Protein AF-A0A0Q9RXP0-F1 (afdb_monomer)

Radius of gyration: 14.9 Å; Cα contacts (8 Å, |Δi|>4): 167; chains: 1; bounding box: 35×30×40 Å

Secondary structure (DSSP, 8-state):
-EEEEE--TTTHHHHHT----GGGGGGS--HHHHHHHHHHHHHTT-EEEEEEEEETTEEEEEEEEEES--SSS--TT-SSSSEEEEEEETT-HHHHHHHHHTT-EEEEEEETTEEEEEEE-

Foldseek 3Di:
DKDWAADDPVCVVVQQPDDDDPVCPVWDDGSVVVVVVCVVLVVVVKDKDKTFIDDVPRGDGIDIDIADDPDPDDPPPHDPQQKDKDWTAPVPVVVVVVCVVVPWDFPPDADPNTTMTIDTD

Nearest PDB structures (foldseek):
  3eo4-assembly2_C  TM=5.957E-01  e=5.974E-03  Methanocaldococcus jannaschii
  4nxy-assembly1_A  TM=6.466E-01  e=5.616E-01  Streptomyces lividans TK24
  4u5y-assembly1_A  TM=5.864E-01  e=1.130E+00  Streptomyces lividans TK24
  3v8h-assembly2_C  TM=6.803E-01  e=2.869E+00  Burkholderia thailandensis E264

Mean predicted aligned error: 3.37 Å

Sequence (121 aa):
MISLKKITLENRRAMFNMEVSEEQRHYVASNLSSVASCYVLLTNGGHPFPFVIYADEQPVGFVMLAYGITGYEEPSIAGRAQYCWIPYKSDNVVAKRLYESFGFRDNGEVFNNESITVLRL

Solvent-accessible surface area (backbone atoms only — not comparable to full-atom values): 7316 Å² total; per-residue (Å²): 99,81,46,78,40,74,75,42,90,86,50,39,65,64,53,46,71,52,74,71,58,80,90,50,45,88,81,52,81,54,47,52,57,55,53,52,47,38,55,55,30,47,77,68,70,14,49,60,49,64,27,37,30,22,54,58,90,45,80,76,49,73,50,72,48,71,48,78,49,87,61,99,71,76,64,90,82,64,73,75,85,52,55,51,73,49,73,39,52,79,85,46,57,66,60,52,54,55,44,42,74,74,62,30,42,72,74,83,49,70,56,98,81,14,38,35,29,36,30,80,105

Structure (mmCIF, N/CA/C/O backbone):
data_AF-A0A0Q9RXP0-F1
#
_entry.id   AF-A0A0Q9RXP0-F1
#
loop_
_atom_site.group_PDB
_atom_site.id
_atom_site.type_symbol
_atom_site.label_atom_id
_atom_site.label_alt_id
_atom_site.label_comp_id
_atom_site.label_asym_id
_atom_site.label_entity_id
_atom_site.label_seq_id
_atom_site.pdbx_PDB_ins_code
_atom_site.Cartn_x
_atom_site.Cartn_y
_atom_site.Cartn_z
_atom_site.occupancy
_atom_site.B_iso_or_equiv
_atom_site.auth_seq_id
_atom_site.auth_comp_id
_atom_site.auth_asym_id
_atom_site.auth_atom_id
_atom_site.pdbx_PDB_model_num
ATOM 1 N N . MET A 1 1 ? -18.630 5.477 7.859 1.00 93.50 1 MET A N 1
ATOM 2 C CA . MET A 1 1 ? -17.913 6.429 6.970 1.00 93.50 1 MET A CA 1
ATOM 3 C C . MET A 1 1 ? -16.444 6.033 6.881 1.00 93.50 1 MET A C 1
ATOM 5 O O . MET A 1 1 ? -15.872 5.707 7.910 1.00 93.50 1 MET A O 1
ATOM 9 N N . ILE A 1 2 ? -15.823 6.049 5.695 1.00 97.44 2 ILE A N 1
ATOM 10 C CA . ILE A 1 2 ? -14.384 5.748 5.559 1.00 97.44 2 ILE A CA 1
ATOM 11 C C . ILE A 1 2 ? -13.550 7.019 5.750 1.00 97.44 2 ILE A C 1
ATOM 13 O O . ILE A 1 2 ? -13.883 8.058 5.183 1.00 97.44 2 ILE A O 1
ATOM 17 N N . SER A 1 3 ? -12.466 6.942 6.527 1.00 97.88 3 SER A N 1
ATOM 18 C CA . SER A 1 3 ? -11.512 8.047 6.696 1.00 97.88 3 SER A CA 1
ATOM 19 C C . SER A 1 3 ? -10.060 7.569 6.759 1.00 97.88 3 SER A C 1
ATOM 21 O O . SER A 1 3 ? -9.781 6.440 7.161 1.00 97.88 3 SER A O 1
ATOM 23 N N . LEU A 1 4 ? -9.133 8.443 6.359 1.00 98.12 4 LEU A N 1
ATOM 24 C CA . LEU A 1 4 ? -7.692 8.227 6.478 1.00 98.12 4 LEU A CA 1
ATOM 25 C C . LEU A 1 4 ? -7.161 9.070 7.637 1.00 98.12 4 LEU A C 1
ATOM 27 O O . LEU A 1 4 ? -7.242 10.299 7.600 1.00 98.12 4 LEU A O 1
ATOM 31 N N . LYS A 1 5 ? -6.618 8.422 8.671 1.00 97.62 5 LYS A N 1
ATOM 32 C CA . LYS A 1 5 ? -6.032 9.103 9.835 1.00 97.62 5 LYS A CA 1
ATOM 33 C C . LYS A 1 5 ? -4.516 8.892 9.846 1.00 97.62 5 LYS A C 1
ATOM 35 O O . LYS A 1 5 ? -4.023 7.813 9.512 1.00 97.62 5 LYS A O 1
ATOM 40 N N . LYS A 1 6 ? -3.763 9.931 10.226 1.00 97.31 6 LYS A N 1
ATOM 41 C CA . LYS A 1 6 ? -2.306 9.828 10.416 1.00 97.31 6 LYS A CA 1
ATOM 42 C C . LYS A 1 6 ? -1.991 8.815 11.517 1.00 97.31 6 LYS A C 1
ATOM 44 O O . LYS A 1 6 ? -2.775 8.640 12.452 1.00 97.31 6 LYS A O 1
ATOM 49 N N . ILE A 1 7 ? -0.823 8.189 11.422 1.00 96.75 7 ILE A N 1
ATOM 50 C CA . ILE A 1 7 ? -0.283 7.389 12.521 1.00 96.75 7 ILE A CA 1
ATOM 51 C C . ILE A 1 7 ? 0.207 8.349 13.611 1.00 96.75 7 ILE A C 1
ATOM 53 O O . ILE A 1 7 ? 0.954 9.286 13.334 1.00 96.75 7 ILE A O 1
ATOM 57 N N . THR A 1 8 ? -0.225 8.123 14.844 1.00 96.75 8 THR A N 1
ATOM 58 C CA . THR A 1 8 ? 0.101 8.923 16.027 1.00 96.75 8 THR A CA 1
ATOM 59 C C . THR A 1 8 ? 0.614 8.024 17.152 1.00 96.75 8 THR A C 1
ATOM 61 O O . THR A 1 8 ? 0.587 6.794 17.052 1.00 96.75 8 THR A O 1
ATOM 64 N N . LEU A 1 9 ? 1.088 8.616 18.252 1.00 96.62 9 LEU A N 1
ATOM 65 C CA . LEU A 1 9 ? 1.532 7.841 19.414 1.00 96.62 9 LEU A CA 1
ATOM 66 C C . LEU A 1 9 ? 0.394 7.013 20.028 1.00 96.62 9 LEU A C 1
ATOM 68 O O . LEU A 1 9 ? 0.649 5.928 20.552 1.00 96.62 9 LEU A O 1
ATOM 72 N N . GLU A 1 10 ? -0.838 7.502 19.912 1.00 97.12 10 GLU A N 1
ATOM 73 C CA . GLU A 1 10 ? -2.053 6.893 20.446 1.00 97.12 10 GLU A CA 1
ATOM 74 C C . GLU A 1 10 ? -2.493 5.681 19.615 1.00 97.12 10 GLU A C 1
ATOM 76 O O . GLU A 1 10 ? -2.842 4.647 20.182 1.00 97.12 10 GLU A O 1
ATOM 81 N N . ASN A 1 11 ? -2.446 5.768 18.277 1.00 96.12 11 ASN A N 1
ATOM 82 C CA . ASN A 1 11 ? -2.957 4.702 17.404 1.00 96.12 11 ASN A CA 1
ATOM 83 C C . ASN A 1 11 ? -1.882 3.739 16.860 1.00 96.12 11 ASN A C 1
ATOM 85 O O . ASN A 1 11 ? -2.237 2.680 16.336 1.00 96.12 11 ASN A O 1
ATOM 89 N N . ARG A 1 12 ? -0.579 4.032 17.023 1.00 95.19 12 ARG A N 1
ATOM 90 C CA . ARG A 1 12 ? 0.507 3.222 16.429 1.00 95.19 12 ARG A CA 1
ATOM 91 C C . ARG A 1 12 ? 0.463 1.743 16.804 1.00 95.19 12 ARG A C 1
ATOM 93 O O . ARG A 1 12 ? 0.763 0.900 15.974 1.00 95.19 12 ARG A O 1
ATOM 100 N N . ARG A 1 13 ? 0.090 1.407 18.046 1.00 94.38 13 ARG A N 1
ATOM 101 C CA . ARG A 1 13 ? 0.050 0.006 18.504 1.00 94.38 13 ARG A CA 1
ATOM 102 C C . ARG A 1 13 ? -1.048 -0.778 17.794 1.00 94.38 13 ARG A C 1
ATOM 104 O O . ARG A 1 13 ? -0.796 -1.888 17.344 1.00 94.38 13 ARG A O 1
ATOM 111 N N . ALA A 1 14 ? -2.236 -0.185 17.668 1.00 92.94 14 ALA A N 1
ATOM 112 C CA . ALA A 1 14 ? -3.337 -0.788 16.925 1.00 92.94 14 ALA A CA 1
ATOM 113 C C . ALA A 1 14 ? -2.973 -0.948 15.444 1.00 92.94 14 ALA A C 1
ATOM 115 O O . ALA A 1 14 ? -3.241 -1.990 14.862 1.00 92.94 14 ALA A O 1
ATOM 116 N N . MET A 1 15 ? -2.298 0.048 14.860 1.00 94.75 15 MET A N 1
ATOM 117 C CA . MET A 1 15 ? -1.807 -0.021 13.485 1.00 94.75 15 MET A CA 1
ATOM 118 C C . MET A 1 15 ? -0.786 -1.158 13.290 1.00 94.75 15 MET A C 1
ATOM 120 O O . MET A 1 15 ? -0.947 -1.960 12.373 1.00 94.75 15 MET A O 1
ATOM 124 N N . PHE A 1 16 ? 0.226 -1.275 14.158 1.00 94.88 16 PHE A N 1
ATOM 125 C CA . PHE A 1 16 ? 1.285 -2.287 14.015 1.00 94.88 16 PHE A CA 1
ATOM 126 C C . PHE A 1 16 ? 0.796 -3.722 14.209 1.00 94.88 16 PHE A C 1
ATOM 128 O O . PHE A 1 16 ? 1.347 -4.622 13.585 1.00 94.88 16 PHE A O 1
ATOM 135 N N . ASN A 1 17 ? -0.221 -3.924 15.048 1.00 94.44 17 ASN A N 1
ATOM 136 C CA . ASN A 1 17 ? -0.769 -5.248 15.353 1.00 94.44 17 ASN A CA 1
ATOM 137 C C . ASN A 1 17 ? -1.916 -5.660 14.420 1.00 94.44 17 ASN A C 1
ATOM 139 O O . ASN A 1 17 ? -2.469 -6.745 14.575 1.00 94.44 17 ASN A O 1
ATOM 143 N N . MET A 1 18 ? -2.333 -4.783 13.507 1.00 95.38 18 MET A N 1
ATOM 144 C CA . MET A 1 18 ? -3.372 -5.109 12.542 1.00 95.38 18 MET A CA 1
ATOM 145 C C . MET A 1 18 ? -2.792 -6.009 11.456 1.00 95.38 18 MET A C 1
ATOM 147 O O . MET A 1 18 ? -1.798 -5.661 10.818 1.00 95.38 18 MET A O 1
ATOM 151 N N . GLU A 1 19 ? -3.446 -7.140 11.233 1.00 95.31 19 GLU A N 1
ATOM 152 C CA . GLU A 1 19 ? -3.040 -8.137 10.253 1.00 95.31 19 GLU A CA 1
ATOM 153 C C . GLU A 1 19 ? -4.200 -8.470 9.319 1.00 95.31 19 GLU A C 1
ATOM 155 O O . GLU A 1 19 ? -5.376 -8.377 9.680 1.00 95.31 19 GLU A O 1
ATOM 160 N N . VAL A 1 20 ? -3.849 -8.868 8.101 1.00 94.56 20 VAL A N 1
ATOM 161 C CA . VAL A 1 20 ? -4.785 -9.502 7.174 1.00 94.56 20 VAL A CA 1
ATOM 162 C C . VAL A 1 20 ? -5.059 -10.946 7.602 1.00 94.56 20 VAL A C 1
ATOM 164 O O . VAL A 1 20 ? -4.379 -11.500 8.469 1.00 94.56 20 VAL A O 1
ATOM 167 N N . SER A 1 21 ? -6.047 -11.579 6.971 1.00 95.31 21 SER A N 1
ATOM 168 C CA . SER A 1 21 ? -6.290 -13.013 7.158 1.00 95.31 21 SER A CA 1
ATOM 169 C C . SER A 1 21 ? -5.056 -13.852 6.801 1.00 95.31 21 SER A C 1
ATOM 171 O O . SER A 1 21 ? -4.216 -13.436 6.001 1.00 95.31 21 SER A O 1
ATOM 173 N N . GLU A 1 22 ? -4.957 -15.056 7.368 1.00 96.25 22 GLU A N 1
ATOM 174 C CA . GLU A 1 22 ? -3.831 -15.970 7.140 1.00 96.25 22 GLU A CA 1
ATOM 175 C C . GLU A 1 22 ? -3.546 -16.229 5.657 1.00 96.25 22 GLU A C 1
ATOM 177 O O . GLU A 1 22 ? -2.394 -16.150 5.234 1.00 96.25 22 GLU A O 1
ATOM 182 N N . GLU A 1 23 ? -4.598 -16.437 4.869 1.00 95.62 23 GLU A N 1
ATOM 183 C CA . GLU A 1 23 ? -4.523 -16.669 3.423 1.00 95.62 23 GLU A CA 1
ATOM 184 C C . GLU A 1 23 ? -3.939 -15.470 2.661 1.00 95.62 23 GLU A C 1
ATOM 186 O O . GLU A 1 23 ? -3.294 -15.629 1.631 1.00 95.62 23 GLU A O 1
ATOM 191 N N . GLN A 1 24 ? -4.130 -14.251 3.168 1.00 94.44 24 GLN A N 1
ATOM 192 C CA . GLN A 1 24 ? -3.661 -13.029 2.517 1.00 94.44 24 GLN A CA 1
ATOM 193 C C . GLN A 1 24 ? -2.243 -12.634 2.937 1.00 94.44 24 GLN A C 1
ATOM 195 O O . GLN A 1 24 ? -1.617 -11.832 2.243 1.00 94.44 24 GLN A O 1
ATOM 200 N N . ARG A 1 25 ? -1.706 -13.190 4.034 1.00 94.75 25 ARG A N 1
ATOM 201 C CA . ARG A 1 25 ? -0.419 -12.760 4.614 1.00 94.75 25 ARG A CA 1
ATOM 202 C C . ARG A 1 25 ? 0.752 -12.831 3.637 1.00 94.75 25 ARG A C 1
ATOM 204 O O . ARG A 1 25 ? 1.631 -11.986 3.705 1.00 94.75 25 ARG A O 1
ATOM 211 N N . HIS A 1 26 ? 0.767 -13.781 2.703 1.00 94.62 26 HIS A N 1
ATOM 212 C CA . HIS A 1 26 ? 1.853 -13.887 1.720 1.00 94.62 26 HIS A CA 1
ATOM 213 C C . HIS A 1 26 ? 1.848 -12.794 0.636 1.00 94.62 26 HIS A C 1
ATOM 215 O O . HIS A 1 26 ? 2.827 -12.665 -0.097 1.00 94.62 26 HIS A O 1
ATOM 221 N N . TYR A 1 27 ? 0.767 -12.011 0.519 1.00 95.00 27 TYR A N 1
ATOM 222 C CA . TYR A 1 27 ? 0.649 -10.951 -0.486 1.00 95.00 27 TYR A CA 1
ATOM 223 C C . TYR A 1 27 ? 1.160 -9.600 0.003 1.00 95.00 27 TYR A C 1
ATOM 225 O O . TYR A 1 27 ? 1.311 -8.687 -0.802 1.00 95.00 27 TYR A O 1
ATOM 233 N N . VAL A 1 28 ? 1.381 -9.442 1.309 1.00 93.38 28 VAL A N 1
ATOM 234 C CA . VAL A 1 28 ? 1.685 -8.146 1.914 1.00 93.38 28 VAL A CA 1
ATOM 235 C C . VAL A 1 28 ? 2.780 -8.272 2.964 1.00 93.38 28 VAL A C 1
ATOM 237 O O . VAL A 1 28 ? 2.881 -9.268 3.675 1.00 93.38 28 VAL A O 1
ATOM 240 N N . ALA A 1 29 ? 3.596 -7.230 3.093 1.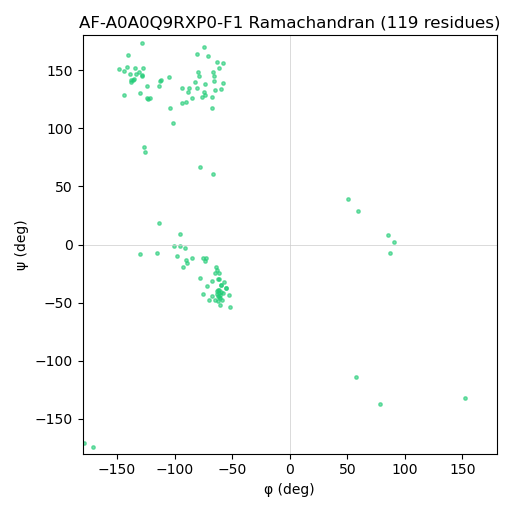00 93.44 29 ALA A N 1
ATOM 241 C CA . ALA A 1 29 ? 4.485 -7.085 4.239 1.00 93.44 29 ALA A CA 1
ATOM 242 C C . ALA A 1 29 ? 3.683 -6.749 5.510 1.00 93.44 29 ALA A C 1
ATOM 244 O O . ALA A 1 29 ? 2.548 -6.276 5.441 1.00 93.44 29 ALA A O 1
ATOM 245 N N . SER A 1 30 ? 4.290 -6.942 6.684 1.00 95.31 30 SER A N 1
ATOM 246 C CA . SER A 1 30 ? 3.680 -6.491 7.936 1.00 95.31 30 SER A CA 1
ATOM 247 C C . SER A 1 30 ? 3.608 -4.963 8.003 1.00 95.31 30 SER A C 1
ATOM 249 O O . SER A 1 30 ? 4.512 -4.260 7.541 1.00 95.31 30 SER A O 1
ATOM 251 N N . ASN A 1 31 ? 2.579 -4.444 8.675 1.00 95.38 31 ASN A N 1
ATOM 252 C CA . ASN A 1 31 ? 2.408 -3.008 8.898 1.00 95.38 31 ASN A CA 1
ATOM 253 C C . ASN A 1 31 ? 3.632 -2.363 9.571 1.00 95.38 31 ASN A C 1
ATOM 255 O O . ASN A 1 31 ? 4.029 -1.253 9.215 1.00 95.38 31 ASN A O 1
ATOM 259 N N . LEU A 1 32 ? 4.269 -3.073 10.511 1.00 94.44 32 LEU A N 1
ATOM 260 C CA . LEU A 1 32 ? 5.513 -2.629 11.142 1.00 94.44 32 LEU A CA 1
ATOM 261 C C . LEU A 1 32 ? 6.644 -2.457 10.115 1.00 94.44 32 LEU A C 1
ATOM 263 O O . LEU A 1 32 ? 7.322 -1.430 10.128 1.00 94.44 32 LEU A O 1
ATOM 267 N N . SER A 1 33 ? 6.823 -3.427 9.210 1.00 94.62 33 SER A N 1
ATOM 268 C CA . SER A 1 33 ? 7.816 -3.340 8.134 1.00 94.62 33 SER A CA 1
ATOM 269 C C . SER A 1 33 ? 7.516 -2.171 7.198 1.00 94.62 33 SER A C 1
ATOM 271 O O . SER A 1 33 ? 8.421 -1.409 6.873 1.00 94.62 33 SER A O 1
ATOM 273 N N . SER A 1 34 ? 6.255 -1.978 6.801 1.00 94.69 34 SER A N 1
ATOM 274 C CA . SER A 1 34 ? 5.861 -0.876 5.914 1.00 94.69 34 SER A CA 1
ATOM 275 C C . SER A 1 34 ? 6.132 0.499 6.535 1.00 94.69 34 SER A C 1
ATOM 277 O O . SER A 1 34 ? 6.614 1.406 5.856 1.00 94.69 34 SER A O 1
ATOM 279 N N . VAL A 1 35 ? 5.887 0.662 7.839 1.00 94.81 35 VAL A N 1
ATOM 280 C CA . VAL A 1 35 ? 6.193 1.915 8.549 1.00 94.81 35 VAL A CA 1
ATOM 281 C C . VAL A 1 35 ? 7.699 2.114 8.734 1.00 94.81 35 VAL A C 1
ATOM 283 O O . VAL A 1 35 ? 8.177 3.240 8.602 1.00 94.81 35 VAL A O 1
ATOM 286 N N . ALA A 1 36 ? 8.473 1.051 8.967 1.00 94.88 36 ALA A N 1
ATOM 287 C CA . ALA A 1 36 ? 9.933 1.141 8.970 1.00 94.88 36 ALA A CA 1
ATOM 288 C C . ALA A 1 36 ? 10.477 1.587 7.598 1.00 94.88 36 ALA A C 1
ATOM 290 O O . ALA A 1 36 ? 11.327 2.477 7.537 1.00 94.88 36 ALA A O 1
ATOM 291 N N . SER A 1 37 ? 9.927 1.062 6.496 1.00 93.19 37 SER A N 1
ATOM 292 C CA . SER A 1 37 ? 10.271 1.508 5.140 1.00 93.19 37 SER A CA 1
ATOM 293 C C . SER A 1 37 ? 9.971 2.992 4.923 1.00 93.19 37 SER A C 1
ATOM 295 O O . SER A 1 37 ? 10.758 3.672 4.272 1.00 93.19 37 SER A O 1
ATOM 297 N N . CYS A 1 38 ? 8.904 3.540 5.520 1.00 94.69 38 CYS A N 1
ATOM 298 C CA . CYS A 1 38 ? 8.629 4.980 5.450 1.00 94.69 38 CYS A CA 1
ATOM 299 C C . CYS A 1 38 ? 9.791 5.815 6.014 1.00 94.69 38 CYS A C 1
ATOM 301 O O . CYS A 1 38 ? 10.165 6.828 5.429 1.00 94.69 38 CYS A O 1
ATOM 303 N N . TYR A 1 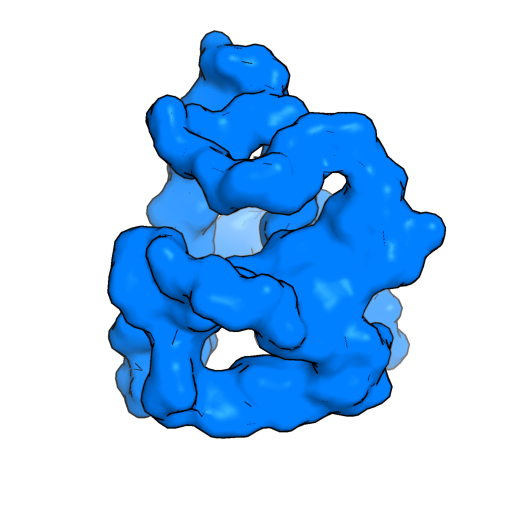39 ? 10.396 5.397 7.130 1.00 94.69 39 TYR A N 1
ATOM 304 C CA . TYR A 1 39 ? 11.557 6.100 7.687 1.00 94.69 39 TYR A CA 1
ATOM 305 C C . TYR A 1 39 ? 12.762 6.064 6.732 1.00 94.69 39 TYR A C 1
ATOM 307 O O . TYR A 1 39 ? 13.426 7.080 6.521 1.00 94.69 39 TYR A O 1
ATOM 315 N N . VAL A 1 40 ? 13.022 4.912 6.109 1.00 93.94 40 VAL A N 1
ATOM 316 C CA . VAL A 1 40 ? 14.123 4.765 5.145 1.00 93.94 40 VAL A CA 1
ATOM 317 C C . VAL A 1 40 ? 13.881 5.624 3.904 1.00 93.94 40 VAL A C 1
ATOM 319 O O . VAL A 1 40 ? 14.764 6.384 3.519 1.00 93.94 40 VAL A O 1
ATOM 322 N N . LEU A 1 41 ? 12.680 5.579 3.318 1.00 93.31 41 LEU A N 1
ATOM 323 C CA . LEU A 1 41 ? 12.333 6.405 2.157 1.00 93.31 41 LEU A CA 1
ATOM 324 C C . LEU A 1 41 ? 12.492 7.895 2.474 1.00 93.31 41 LEU A C 1
ATOM 326 O O . LEU A 1 41 ? 13.159 8.611 1.732 1.00 93.31 41 LEU A O 1
ATOM 330 N N . LEU A 1 42 ? 11.962 8.347 3.615 1.00 93.38 42 LEU A N 1
ATOM 331 C CA . LEU A 1 42 ? 12.045 9.746 4.034 1.00 93.38 42 LEU A CA 1
ATOM 332 C C . LEU A 1 42 ? 13.496 10.230 4.187 1.00 93.38 42 LEU A C 1
ATOM 334 O O . LEU A 1 42 ? 13.823 11.343 3.782 1.00 93.38 42 LEU A O 1
ATOM 338 N N . THR A 1 43 ? 14.378 9.401 4.750 1.00 93.88 43 THR A N 1
ATOM 339 C CA . THR A 1 43 ? 15.796 9.757 4.952 1.00 93.88 43 THR A CA 1
ATOM 340 C C . THR A 1 43 ? 16.628 9.709 3.668 1.00 93.88 43 THR A C 1
ATOM 342 O O . THR A 1 43 ? 17.737 10.235 3.650 1.00 93.88 43 THR A O 1
ATOM 345 N N . ASN A 1 44 ? 16.086 9.141 2.588 1.00 91.62 44 ASN A N 1
ATOM 346 C CA . ASN A 1 44 ? 16.749 9.011 1.291 1.00 91.62 44 ASN A CA 1
ATOM 347 C C . ASN A 1 44 ? 16.079 9.851 0.188 1.00 91.62 44 ASN A C 1
ATOM 349 O O . ASN A 1 44 ? 16.316 9.609 -0.988 1.00 91.62 44 ASN A O 1
ATOM 353 N N . GLY A 1 45 ? 15.261 10.850 0.545 1.00 89.00 45 GLY A N 1
ATOM 354 C CA . GLY A 1 45 ? 14.651 11.783 -0.415 1.00 89.00 45 GLY A CA 1
ATOM 355 C C . GLY A 1 45 ? 13.344 11.302 -1.056 1.00 89.00 45 GLY A C 1
ATOM 356 O O . GLY A 1 45 ? 12.840 11.952 -1.969 1.00 89.00 45 GLY A O 1
ATOM 357 N N . GLY A 1 46 ? 12.781 10.188 -0.586 1.00 90.81 46 GLY A N 1
ATOM 358 C CA . GLY A 1 46 ? 11.419 9.766 -0.900 1.00 90.81 46 GLY A CA 1
ATOM 359 C C . GLY A 1 46 ? 10.375 10.496 -0.049 1.00 90.81 46 GLY A C 1
ATOM 360 O O . GLY A 1 46 ? 10.677 11.080 0.994 1.00 90.81 46 GLY A O 1
ATOM 361 N N . HIS A 1 47 ? 9.114 10.431 -0.476 1.00 92.88 47 HIS A N 1
ATOM 362 C CA . HIS A 1 47 ? 8.001 11.099 0.203 1.00 92.88 47 HIS A CA 1
ATOM 363 C C . HIS A 1 47 ? 6.875 10.111 0.542 1.00 92.88 47 HIS A C 1
ATOM 365 O O . HIS A 1 47 ? 5.892 10.036 -0.194 1.00 92.88 47 HIS A O 1
ATOM 371 N N . PRO A 1 48 ? 6.999 9.323 1.625 1.00 95.44 48 PRO A N 1
ATOM 372 C CA . PRO A 1 48 ? 5.960 8.389 2.045 1.00 95.44 48 PRO A CA 1
ATOM 373 C C . PRO A 1 48 ? 4.852 9.075 2.860 1.00 95.44 48 PRO A C 1
ATOM 375 O O . PRO A 1 48 ? 5.112 9.882 3.752 1.00 95.44 48 PRO A O 1
ATOM 378 N N . PHE A 1 49 ? 3.607 8.678 2.608 1.00 95.81 49 PHE A N 1
ATOM 379 C CA . PHE A 1 49 ? 2.395 9.137 3.286 1.00 95.81 49 PHE A CA 1
ATOM 380 C C . PHE A 1 49 ? 1.605 7.927 3.806 1.00 95.81 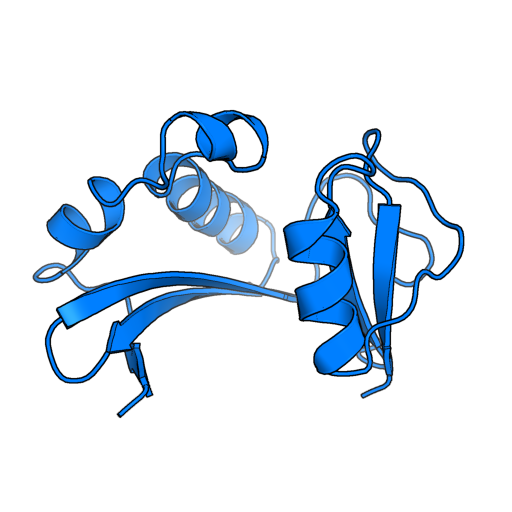49 PHE A C 1
ATOM 382 O O . PHE A 1 49 ? 0.705 7.432 3.120 1.00 95.81 49 PHE A O 1
ATOM 389 N N . PRO A 1 50 ? 1.956 7.409 4.997 1.00 96.75 50 PRO A N 1
ATOM 390 C CA . PRO A 1 50 ? 1.233 6.314 5.626 1.00 96.75 50 PRO A CA 1
ATOM 391 C C . PRO A 1 50 ? -0.036 6.806 6.334 1.00 96.75 50 PRO A C 1
ATOM 393 O O . PRO A 1 50 ? -0.007 7.764 7.113 1.00 96.75 50 PRO A O 1
ATOM 396 N N . PHE A 1 51 ? -1.140 6.090 6.133 1.00 97.75 51 PHE A N 1
ATOM 397 C CA . PHE A 1 51 ? -2.413 6.328 6.803 1.00 97.75 51 PHE A CA 1
ATOM 398 C C . PHE A 1 51 ? -3.021 5.030 7.317 1.00 97.75 51 PHE A C 1
ATOM 400 O O . PHE A 1 51 ? -2.925 3.975 6.690 1.00 97.75 51 PHE A O 1
ATOM 407 N N . VAL A 1 52 ? -3.718 5.136 8.441 1.00 97.94 52 VAL A N 1
ATOM 408 C CA . VAL A 1 52 ? -4.628 4.096 8.913 1.00 97.94 52 VAL A CA 1
ATOM 409 C C . VAL A 1 52 ? -5.997 4.359 8.295 1.00 97.94 52 VAL A C 1
ATOM 411 O O . VAL A 1 52 ? -6.499 5.487 8.343 1.00 97.94 52 VAL A O 1
ATOM 414 N N . ILE A 1 53 ? -6.597 3.322 7.723 1.00 97.75 53 ILE A N 1
ATOM 415 C CA . ILE A 1 53 ? -7.958 3.349 7.193 1.00 97.75 53 ILE A CA 1
ATOM 416 C C . ILE A 1 53 ? -8.908 3.056 8.348 1.00 97.75 53 ILE A C 1
ATOM 418 O O . ILE A 1 53 ? -8.767 2.043 9.034 1.00 97.75 53 ILE A O 1
ATOM 422 N N . TYR A 1 54 ? -9.881 3.935 8.547 1.00 97.81 54 TYR A N 1
ATOM 423 C CA . TYR A 1 54 ? -10.927 3.788 9.548 1.00 97.81 54 TYR A CA 1
ATOM 424 C C . TYR A 1 54 ? -12.286 3.596 8.881 1.00 97.81 54 TYR A C 1
ATOM 426 O O . TYR A 1 54 ? -12.622 4.333 7.954 1.00 97.81 54 TYR A O 1
ATOM 434 N N . ALA A 1 55 ? -13.069 2.649 9.394 1.00 97.94 55 ALA A N 1
ATOM 435 C CA . ALA A 1 55 ? -14.508 2.578 9.190 1.00 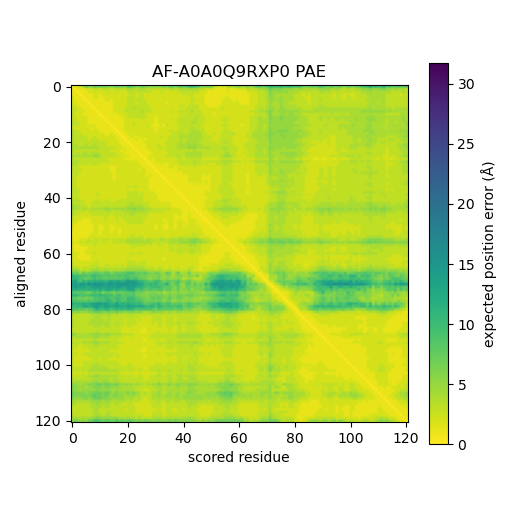97.94 55 ALA A CA 1
ATOM 436 C C . ALA A 1 55 ? -15.176 3.123 10.455 1.00 97.94 55 ALA A C 1
ATOM 438 O O . ALA A 1 55 ? -15.163 2.483 11.506 1.00 97.94 55 ALA A O 1
ATOM 439 N N . ASP A 1 56 ? -15.688 4.347 10.354 1.00 96.31 56 ASP A N 1
ATOM 440 C CA . ASP A 1 56 ? -16.127 5.153 11.491 1.00 96.31 56 ASP A CA 1
ATOM 441 C C . ASP A 1 56 ? -14.969 5.348 12.484 1.00 96.31 56 ASP A C 1
ATOM 443 O O . ASP A 1 56 ? -13.958 5.959 12.129 1.00 96.31 56 ASP A O 1
ATOM 447 N N . GLU A 1 57 ? -15.067 4.803 13.695 1.00 94.19 57 GLU A N 1
ATOM 448 C CA . GLU A 1 57 ? -13.999 4.879 14.703 1.00 94.19 57 GLU A CA 1
ATOM 449 C C . GLU A 1 57 ? -13.154 3.603 14.802 1.00 94.19 57 GLU A C 1
ATOM 451 O O . GLU A 1 57 ? -12.166 3.569 15.537 1.00 94.19 57 GLU A O 1
ATOM 456 N N . GLN A 1 58 ? -13.475 2.573 14.015 1.00 95.19 58 GLN A N 1
ATOM 457 C CA . GLN A 1 58 ? -12.727 1.324 14.009 1.00 95.19 58 GLN A CA 1
ATOM 458 C C . GLN A 1 58 ? -11.587 1.380 12.979 1.00 95.19 58 GLN A C 1
ATOM 460 O O . GLN A 1 58 ? -11.857 1.573 11.791 1.00 95.19 58 GLN A O 1
ATOM 465 N N . PRO A 1 59 ? -10.316 1.178 13.376 1.00 96.19 59 PRO A N 1
ATOM 466 C CA . PRO A 1 59 ? -9.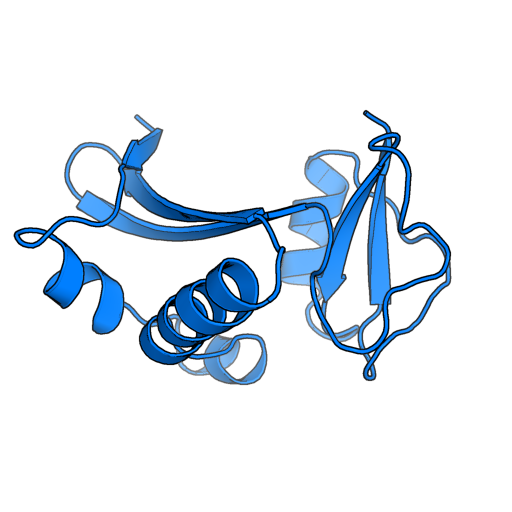239 0.966 12.417 1.00 96.19 59 PRO A CA 1
ATOM 467 C C . PRO A 1 59 ? -9.443 -0.379 11.702 1.00 96.19 59 PRO A C 1
ATOM 469 O O . PRO A 1 59 ? -9.624 -1.410 12.353 1.00 96.19 59 PRO A O 1
ATOM 472 N N . VAL A 1 60 ? -9.432 -0.355 10.368 1.00 96.12 60 VAL A N 1
ATOM 473 C CA . VAL A 1 60 ? -9.739 -1.507 9.497 1.00 96.12 60 VAL A CA 1
ATOM 474 C C . VAL A 1 60 ? -8.695 -1.760 8.410 1.00 96.12 60 VAL A C 1
ATOM 476 O O . VAL A 1 60 ? -8.777 -2.766 7.713 1.00 96.12 60 VAL A O 1
ATOM 479 N N . GLY A 1 61 ? -7.725 -0.864 8.228 1.00 95.44 61 GLY A N 1
ATOM 480 C CA . GLY A 1 61 ? -6.678 -1.084 7.239 1.00 95.44 61 GLY A CA 1
ATOM 481 C C . GLY A 1 61 ? -5.533 -0.088 7.308 1.00 95.44 61 GLY A C 1
ATOM 482 O O . GLY A 1 61 ? -5.467 0.780 8.181 1.00 95.44 61 GLY A O 1
ATOM 483 N N . PHE A 1 62 ? -4.645 -0.210 6.332 1.00 96.06 62 PHE A N 1
ATOM 484 C CA . PHE A 1 62 ? -3.475 0.631 6.137 1.00 96.06 62 PHE A CA 1
ATOM 485 C C . PHE A 1 62 ? -3.331 0.952 4.649 1.00 96.06 62 PHE A C 1
ATOM 487 O O . PHE A 1 62 ? -3.582 0.101 3.799 1.00 96.06 62 PHE A O 1
ATOM 494 N N . VAL A 1 63 ? -2.923 2.179 4.337 1.00 96.00 63 VAL A N 1
ATOM 495 C CA . VAL A 1 63 ? -2.522 2.579 2.988 1.00 96.00 63 VAL A CA 1
ATOM 496 C C . VAL A 1 63 ? -1.277 3.445 3.075 1.00 96.00 63 VAL A C 1
ATOM 498 O O . VAL A 1 63 ? -1.155 4.298 3.954 1.00 96.00 63 VAL A O 1
ATOM 501 N N . MET A 1 64 ? -0.354 3.231 2.146 1.00 94.94 64 MET A N 1
ATOM 502 C CA . MET A 1 64 ? 0.825 4.062 1.969 1.00 94.94 64 MET A CA 1
ATOM 503 C C . MET A 1 64 ? 0.835 4.578 0.540 1.00 94.94 64 MET A C 1
ATOM 505 O O . MET A 1 64 ? 0.780 3.796 -0.403 1.00 94.94 64 MET A O 1
ATOM 509 N N . LEU A 1 65 ? 0.919 5.894 0.396 1.00 93.06 65 LEU A N 1
ATOM 510 C CA . LEU A 1 65 ? 1.211 6.540 -0.878 1.00 93.06 65 LEU A CA 1
ATOM 511 C C . LEU A 1 65 ? 2.656 7.017 -0.841 1.00 93.06 65 LEU A C 1
ATOM 513 O O . LEU A 1 65 ? 3.129 7.447 0.209 1.00 93.06 65 LEU A O 1
ATOM 517 N N . ALA A 1 66 ? 3.357 6.959 -1.963 1.00 91.50 66 ALA A N 1
ATOM 518 C CA . ALA A 1 66 ? 4.695 7.516 -2.069 1.00 91.50 66 ALA A CA 1
ATOM 519 C C . ALA A 1 66 ? 4.915 8.113 -3.460 1.00 91.50 66 ALA A C 1
ATOM 521 O O . ALA A 1 66 ? 4.328 7.655 -4.438 1.00 91.50 66 ALA A O 1
ATOM 522 N N . TYR A 1 67 ? 5.751 9.145 -3.533 1.00 88.12 67 TYR A N 1
ATOM 523 C CA . TYR A 1 67 ? 6.272 9.685 -4.786 1.00 88.12 67 TYR A CA 1
ATOM 524 C C . TYR A 1 67 ? 7.746 10.067 -4.618 1.00 88.12 67 TYR A C 1
ATOM 526 O O . TYR A 1 67 ? 8.238 10.220 -3.495 1.00 88.12 67 TYR A O 1
ATOM 534 N N . GLY A 1 68 ? 8.443 10.242 -5.742 1.00 83.56 68 GLY A N 1
ATOM 535 C CA . GLY A 1 68 ? 9.899 10.365 -5.752 1.00 83.56 68 GLY A CA 1
ATOM 536 C C . GLY A 1 68 ? 10.530 8.987 -5.609 1.00 83.56 68 GLY A C 1
ATOM 537 O O . GLY A 1 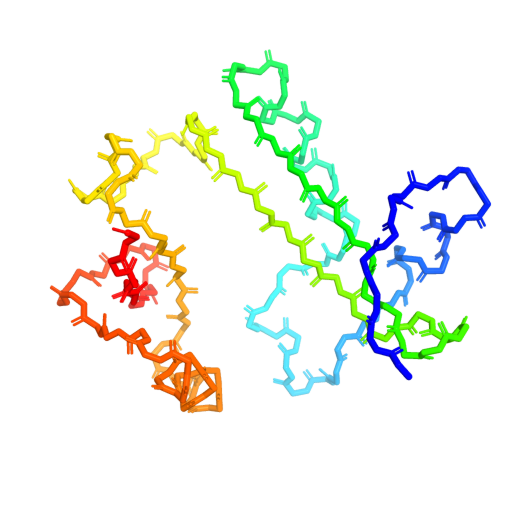68 ? 10.038 8.047 -6.215 1.00 83.56 68 GLY A O 1
ATOM 538 N N . ILE A 1 69 ? 11.573 8.872 -4.789 1.00 82.00 69 ILE A N 1
ATOM 539 C CA . ILE A 1 69 ? 12.263 7.600 -4.558 1.00 82.00 69 ILE A CA 1
ATOM 540 C C . ILE A 1 69 ? 11.330 6.641 -3.815 1.00 82.00 69 ILE A C 1
ATOM 542 O O . ILE A 1 69 ? 10.924 6.911 -2.681 1.00 82.00 69 ILE A O 1
ATOM 546 N N . THR A 1 70 ? 11.008 5.520 -4.458 1.00 80.75 70 THR A N 1
ATOM 547 C CA . THR A 1 70 ? 10.175 4.437 -3.906 1.00 80.75 70 THR A CA 1
ATOM 548 C C . THR A 1 70 ? 10.931 3.112 -3.735 1.00 80.75 70 THR A C 1
ATOM 550 O O . THR A 1 70 ? 10.424 2.195 -3.089 1.00 80.75 70 THR A O 1
ATOM 553 N N . GLY A 1 71 ? 12.172 3.036 -4.225 1.00 77.94 71 GLY A N 1
ATOM 554 C CA . GLY A 1 71 ? 13.072 1.886 -4.126 1.00 77.94 71 GLY A CA 1
ATOM 555 C C . GLY A 1 71 ? 14.433 2.164 -4.779 1.00 77.94 71 GLY A C 1
ATOM 556 O O . GLY A 1 71 ? 14.725 3.301 -5.143 1.00 77.94 71 GLY A O 1
ATOM 557 N N . TYR A 1 72 ? 15.272 1.129 -4.920 1.00 65.94 72 TYR A N 1
ATOM 558 C CA . TYR A 1 72 ? 16.519 1.210 -5.706 1.00 65.94 72 TYR A CA 1
ATOM 559 C C . TYR A 1 72 ? 16.263 1.131 -7.216 1.00 65.94 72 TYR A C 1
ATOM 561 O O . TYR A 1 72 ? 17.022 1.689 -8.003 1.00 65.94 72 TYR A O 1
ATOM 569 N N . GLU A 1 73 ? 15.190 0.440 -7.596 1.00 77.25 73 GLU A N 1
ATOM 570 C CA . GLU A 1 73 ? 14.717 0.278 -8.965 1.00 77.25 73 GLU A CA 1
ATOM 571 C C . GLU A 1 73 ? 13.235 0.650 -9.010 1.00 77.25 73 GLU A C 1
ATOM 573 O O . GLU A 1 73 ? 12.496 0.393 -8.055 1.00 77.25 73 GLU A O 1
ATOM 578 N N . GLU A 1 74 ? 12.811 1.257 -10.114 1.00 79.88 74 GLU A N 1
ATOM 579 C CA . GLU A 1 74 ? 11.437 1.704 -10.328 1.00 79.88 74 GLU A CA 1
ATOM 580 C C . GLU A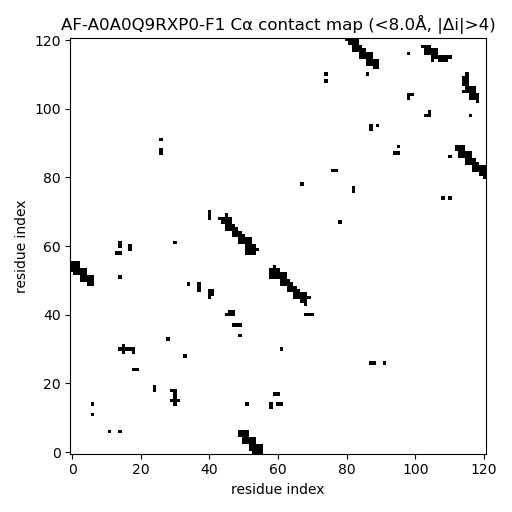 1 74 ? 10.951 1.224 -11.704 1.00 79.88 74 GLU A C 1
ATOM 582 O O . GLU A 1 74 ? 11.765 1.097 -12.626 1.00 79.88 74 GLU A O 1
ATOM 587 N N . PRO A 1 75 ? 9.644 0.939 -11.871 1.00 78.94 75 PRO A N 1
ATOM 588 C CA . PRO A 1 75 ? 9.099 0.570 -13.173 1.00 78.94 75 PRO A CA 1
ATOM 589 C C . PRO A 1 75 ? 9.250 1.726 -14.169 1.00 78.94 75 PRO A C 1
ATOM 591 O O . PRO A 1 75 ? 9.329 2.891 -13.778 1.00 78.94 75 PRO A O 1
ATOM 594 N N . SER A 1 76 ? 9.242 1.434 -15.471 1.00 82.06 76 SER A N 1
ATOM 595 C CA . SER A 1 76 ? 9.554 2.436 -16.506 1.00 82.06 76 SER A CA 1
ATOM 596 C C . SER A 1 76 ? 8.550 3.597 -16.584 1.00 82.06 76 SER A C 1
ATOM 598 O O . SER A 1 76 ? 8.867 4.668 -17.100 1.00 82.06 76 SER A O 1
ATOM 600 N N . ILE A 1 77 ? 7.350 3.404 -16.033 1.00 80.88 77 ILE A N 1
ATOM 601 C CA . ILE A 1 77 ? 6.317 4.434 -15.856 1.00 80.88 77 ILE A CA 1
ATOM 602 C C . ILE A 1 77 ? 6.608 5.444 -14.737 1.00 80.88 77 ILE A C 1
ATOM 604 O O . ILE A 1 77 ? 5.911 6.459 -14.649 1.00 80.88 77 ILE A O 1
ATOM 608 N N . ALA A 1 78 ? 7.567 5.166 -13.851 1.00 82.75 78 ALA A N 1
ATOM 609 C CA . ALA A 1 78 ? 7.912 6.065 -12.761 1.00 82.75 78 ALA A CA 1
ATOM 610 C C . ALA A 1 78 ? 8.514 7.367 -13.310 1.00 82.75 78 ALA A C 1
ATOM 612 O O . ALA A 1 78 ? 9.258 7.382 -14.291 1.00 82.75 78 ALA A O 1
ATOM 613 N N . GLY A 1 79 ? 8.159 8.497 -12.698 1.00 81.31 79 GLY A N 1
ATOM 614 C CA . GLY A 1 79 ? 8.599 9.806 -13.162 1.00 81.31 79 GLY A CA 1
ATOM 615 C C . GLY A 1 79 ? 7.610 10.906 -12.810 1.00 81.31 79 GLY A C 1
ATOM 616 O O . GLY A 1 79 ? 7.157 11.022 -11.672 1.00 81.31 79 GLY A O 1
ATOM 617 N N . ARG A 1 80 ? 7.276 11.754 -13.790 1.00 81.38 80 ARG A N 1
ATOM 618 C CA . ARG A 1 80 ? 6.253 12.793 -13.595 1.00 81.38 80 ARG A CA 1
ATOM 619 C C . ARG A 1 80 ? 4.940 12.123 -13.194 1.00 81.38 80 ARG A C 1
ATOM 621 O O . ARG A 1 80 ? 4.584 11.112 -13.786 1.00 81.38 80 ARG A O 1
ATOM 628 N N . ALA A 1 81 ? 4.224 12.712 -12.235 1.00 85.00 81 ALA A N 1
ATOM 629 C CA . ALA A 1 81 ? 2.972 12.204 -11.665 1.00 85.00 81 ALA A CA 1
ATOM 630 C C . ALA A 1 81 ? 1.797 12.206 -12.671 1.00 85.00 81 ALA A C 1
ATOM 632 O O . ALA A 1 81 ? 0.800 12.895 -12.492 1.00 85.00 81 ALA A O 1
ATOM 633 N N . GLN A 1 82 ? 1.947 11.461 -13.765 1.00 91.00 82 GLN A N 1
ATOM 634 C CA . GLN A 1 82 ? 0.942 11.208 -14.796 1.00 91.00 82 GLN A CA 1
ATOM 635 C C . GLN A 1 82 ? 0.156 9.928 -14.501 1.00 91.00 82 GLN A C 1
ATOM 637 O O . GLN A 1 82 ? -0.930 9.735 -15.044 1.00 91.00 82 GLN A O 1
ATOM 642 N N . TYR A 1 83 ? 0.711 9.060 -13.652 1.00 92.25 83 TYR A N 1
ATOM 643 C CA . TYR A 1 83 ? 0.128 7.786 -13.270 1.00 92.25 83 TYR A CA 1
ATOM 644 C C . TYR A 1 83 ? 0.233 7.578 -11.759 1.00 92.25 83 TYR A C 1
ATOM 646 O O . TYR A 1 83 ? 1.245 7.910 -11.143 1.00 92.25 83 TYR A O 1
ATOM 654 N N . CYS A 1 84 ? -0.802 6.977 -11.185 1.00 93.69 84 CYS A N 1
ATOM 655 C CA . CYS A 1 84 ? -0.714 6.208 -9.953 1.00 93.69 84 CYS A CA 1
ATOM 656 C C . CYS A 1 84 ? -0.513 4.744 -10.344 1.00 93.69 84 CYS A C 1
ATOM 658 O O . CYS A 1 84 ? -1.196 4.256 -11.244 1.00 93.69 84 CYS A O 1
ATOM 660 N N . TRP A 1 85 ? 0.408 4.041 -9.697 1.00 93.69 85 TRP A N 1
ATOM 661 C CA . TRP A 1 85 ? 0.668 2.637 -9.988 1.00 93.69 85 TRP A CA 1
ATOM 662 C C . TRP A 1 85 ? 0.773 1.827 -8.706 1.00 93.69 85 TRP A C 1
ATOM 664 O O . TRP A 1 85 ? 1.121 2.357 -7.650 1.00 93.69 85 TRP A O 1
ATOM 674 N N . ILE A 1 86 ? 0.439 0.544 -8.801 1.00 93.88 86 ILE A N 1
ATOM 675 C CA . ILE A 1 86 ? 0.532 -0.396 -7.689 1.00 93.88 86 ILE A CA 1
ATOM 676 C C . ILE A 1 86 ? 0.963 -1.772 -8.217 1.00 93.88 86 ILE A C 1
ATOM 678 O O . ILE A 1 86 ? 0.380 -2.258 -9.192 1.00 93.88 86 ILE A O 1
ATOM 682 N N . PRO A 1 87 ? 2.002 -2.391 -7.630 1.00 94.00 87 PRO A N 1
ATOM 683 C CA . PRO A 1 87 ? 2.368 -3.762 -7.944 1.00 94.00 87 PRO A CA 1
ATOM 684 C C . PRO A 1 87 ? 1.451 -4.740 -7.198 1.00 94.00 87 PRO A C 1
ATOM 686 O O . PRO A 1 87 ? 0.992 -4.460 -6.089 1.00 94.00 87 PRO A O 1
ATOM 689 N N . TYR A 1 88 ? 1.185 -5.900 -7.795 1.00 96.19 88 TYR A N 1
ATOM 690 C CA . TYR A 1 88 ? 0.483 -6.999 -7.131 1.00 96.19 88 TYR A CA 1
ATOM 691 C C . TYR A 1 88 ? 0.946 -8.363 -7.646 1.00 96.19 88 TYR A C 1
ATOM 693 O O . TYR A 1 88 ? 1.347 -8.511 -8.803 1.00 96.19 88 TYR A O 1
ATOM 701 N N . LYS A 1 89 ? 0.872 -9.394 -6.798 1.00 96.12 89 LYS A N 1
ATOM 702 C CA . LYS A 1 89 ? 1.131 -10.778 -7.219 1.00 96.12 89 LYS A CA 1
ATOM 703 C C . LYS A 1 89 ? 0.068 -11.230 -8.218 1.00 96.12 89 LYS A C 1
ATOM 705 O O . LYS A 1 89 ? -1.121 -11.036 -7.982 1.00 96.12 89 LYS A O 1
ATOM 710 N N . SER A 1 90 ? 0.486 -11.839 -9.326 1.00 94.75 90 SER A N 1
ATOM 711 C CA . SER A 1 90 ? -0.403 -12.178 -10.448 1.00 94.75 90 SER A CA 1
ATOM 712 C C . SER A 1 90 ? -1.511 -13.180 -10.094 1.00 94.75 90 SER A C 1
ATOM 714 O O . SER A 1 90 ? -2.546 -13.212 -10.759 1.00 94.75 90 SER A O 1
ATOM 716 N N . ASP A 1 91 ? -1.327 -13.963 -9.034 1.00 95.75 91 ASP A N 1
ATOM 717 C CA . ASP A 1 91 ? -2.310 -14.885 -8.465 1.00 95.75 91 ASP A CA 1
ATOM 718 C C . ASP A 1 91 ? -3.283 -14.213 -7.475 1.00 95.75 91 ASP A C 1
ATOM 720 O O . ASP A 1 91 ? -4.334 -14.781 -7.171 1.00 95.75 91 ASP A O 1
ATOM 724 N N . ASN A 1 92 ? -3.021 -12.974 -7.036 1.00 97.44 92 ASN A N 1
ATOM 725 C CA . ASN A 1 92 ? -3.937 -12.186 -6.209 1.00 97.44 92 ASN A CA 1
ATOM 726 C C . ASN A 1 92 ? -5.075 -11.580 -7.052 1.00 97.44 92 ASN A C 1
ATOM 728 O O . ASN A 1 92 ? -5.209 -10.365 -7.235 1.00 97.44 92 ASN A O 1
ATOM 732 N N . VAL A 1 93 ? -5.934 -12.458 -7.571 1.00 96.44 93 VAL A N 1
ATOM 733 C CA . VAL A 1 93 ? -7.064 -12.100 -8.442 1.00 96.44 93 VAL A CA 1
ATOM 734 C C . VAL A 1 93 ? -8.079 -11.178 -7.762 1.00 96.44 93 VAL A C 1
ATOM 736 O O . VAL A 1 93 ? -8.788 -10.436 -8.441 1.00 96.44 93 VAL A O 1
ATOM 739 N N . VAL A 1 94 ? -8.155 -11.205 -6.427 1.00 97.00 94 VAL A N 1
ATOM 740 C CA . VAL A 1 94 ? -9.037 -10.328 -5.645 1.00 97.00 94 VAL A CA 1
ATOM 741 C C . VAL A 1 94 ? -8.529 -8.889 -5.693 1.00 97.00 94 VAL A C 1
ATOM 743 O O . VAL A 1 94 ? -9.308 -7.989 -6.006 1.00 97.00 94 VAL A O 1
ATOM 746 N N . ALA A 1 95 ? -7.231 -8.673 -5.455 1.00 97.25 95 ALA A N 1
ATOM 747 C CA . ALA A 1 95 ? -6.619 -7.352 -5.562 1.00 97.25 95 ALA A CA 1
ATOM 748 C C . ALA A 1 95 ? -6.733 -6.804 -6.989 1.00 97.25 95 ALA A C 1
ATOM 750 O O . ALA A 1 95 ? -7.193 -5.679 -7.170 1.00 97.25 95 ALA A O 1
ATOM 751 N N . LYS A 1 96 ? -6.443 -7.630 -8.005 1.00 97.56 96 LYS A N 1
ATOM 752 C CA . LYS A 1 96 ? -6.608 -7.252 -9.416 1.00 97.56 96 LYS A CA 1
ATOM 753 C C . LYS A 1 96 ? -8.009 -6.711 -9.714 1.00 97.56 96 LYS A C 1
ATOM 755 O O . LYS A 1 96 ? -8.148 -5.597 -10.212 1.00 97.56 96 LYS A O 1
ATOM 760 N N . ARG A 1 97 ? -9.051 -7.473 -9.360 1.00 98.19 97 ARG A N 1
ATOM 761 C CA . ARG A 1 97 ? -10.453 -7.073 -9.583 1.00 98.19 97 ARG A CA 1
ATOM 762 C C . ARG A 1 97 ? -10.808 -5.787 -8.842 1.00 98.19 97 ARG A C 1
ATOM 764 O O . ARG A 1 97 ? -11.535 -4.953 -9.381 1.00 98.19 97 ARG A O 1
ATOM 771 N N . LEU A 1 98 ? -10.299 -5.619 -7.619 1.00 97.81 98 LEU A N 1
ATOM 772 C CA . LEU A 1 98 ? -10.484 -4.392 -6.850 1.00 97.81 98 LEU A CA 1
ATOM 773 C C . LEU A 1 98 ? -9.875 -3.196 -7.589 1.00 97.81 98 LEU A C 1
ATOM 775 O O . LEU A 1 98 ? -10.578 -2.216 -7.824 1.00 97.81 98 LEU A O 1
ATOM 779 N N . TYR A 1 99 ? -8.611 -3.277 -8.004 1.00 98.12 99 TYR A N 1
ATOM 780 C CA . TYR A 1 99 ? -7.942 -2.188 -8.721 1.00 98.12 99 TYR A CA 1
ATOM 781 C C . TYR A 1 99 ? -8.650 -1.865 -10.043 1.00 98.12 99 TYR A C 1
ATOM 783 O O . TYR A 1 99 ? -8.930 -0.699 -10.332 1.00 98.12 99 TYR A O 1
ATOM 791 N N . GLU A 1 100 ? -9.039 -2.886 -10.810 1.00 98.00 100 GLU A N 1
ATOM 792 C CA . GLU A 1 100 ? -9.775 -2.715 -12.065 1.00 98.00 100 GLU A CA 1
ATOM 793 C C . GLU A 1 100 ? -11.120 -1.998 -11.878 1.00 98.00 100 GLU A C 1
ATOM 795 O O . GLU A 1 100 ? -11.504 -1.197 -12.741 1.00 98.00 100 GLU A O 1
ATOM 800 N N . SER A 1 101 ? -11.806 -2.230 -10.752 1.00 98.31 101 SER A N 1
ATOM 801 C CA . SER A 1 101 ? -13.064 -1.547 -10.410 1.00 98.31 101 SER A CA 1
ATOM 802 C C . SER A 1 101 ? -12.895 -0.040 -10.181 1.00 98.31 101 SER A C 1
ATOM 804 O O . SER A 1 101 ? -13.832 0.721 -10.413 1.00 98.31 101 SER A O 1
ATOM 806 N N . PHE A 1 102 ? -11.686 0.404 -9.820 1.00 97.12 102 PHE A N 1
ATOM 807 C CA . PHE A 1 102 ? -11.312 1.817 -9.698 1.00 97.12 102 PHE A CA 1
ATOM 808 C C . PHE A 1 102 ? -10.647 2.379 -10.963 1.00 97.12 102 PHE A C 1
ATOM 810 O O . PHE A 1 102 ? -10.144 3.499 -10.955 1.00 97.12 102 PHE A O 1
ATOM 817 N N . GLY A 1 103 ? -10.654 1.622 -12.065 1.00 98.00 103 GLY A N 1
ATOM 818 C CA . GLY A 1 103 ? -10.142 2.072 -13.359 1.00 98.00 103 GLY A CA 1
ATOM 819 C C . GLY A 1 103 ? -8.663 1.781 -13.612 1.00 98.00 103 GLY A C 1
ATOM 820 O O . GLY A 1 103 ? -8.176 2.132 -14.685 1.00 98.00 103 GLY A O 1
ATOM 821 N N . PHE A 1 104 ? -7.960 1.110 -12.694 1.00 98.31 104 PHE A N 1
ATOM 822 C CA . PHE A 1 104 ? -6.590 0.663 -12.953 1.00 98.31 104 PHE A CA 1
ATOM 823 C 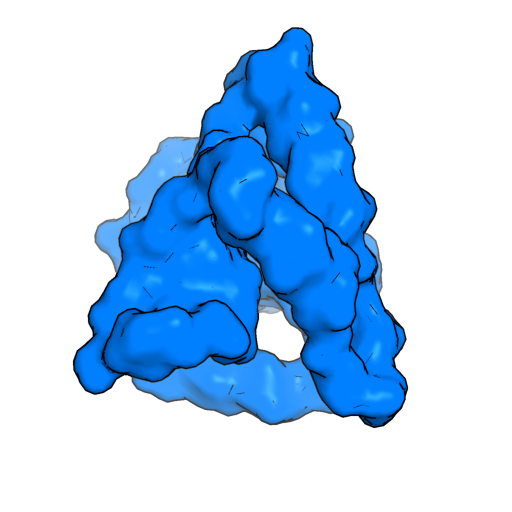C . PHE A 1 104 ? -6.563 -0.394 -14.059 1.00 98.31 104 PHE A C 1
ATOM 825 O O . PHE A 1 104 ? -7.489 -1.202 -14.185 1.00 98.31 104 PHE A O 1
ATOM 832 N N . ARG A 1 105 ? -5.514 -0.393 -14.879 1.00 97.75 105 ARG A N 1
ATOM 833 C CA . ARG A 1 105 ? -5.295 -1.381 -15.943 1.00 97.75 105 ARG A CA 1
ATOM 834 C C . ARG A 1 105 ? -3.838 -1.826 -15.946 1.00 97.75 105 ARG A C 1
ATOM 836 O O . ARG A 1 105 ? -2.946 -1.007 -15.742 1.00 97.75 105 ARG A O 1
ATOM 843 N N . ASP A 1 106 ? -3.608 -3.115 -16.187 1.00 97.06 106 ASP A N 1
ATOM 844 C CA . ASP A 1 106 ? -2.254 -3.659 -16.324 1.00 97.06 106 ASP A CA 1
ATOM 845 C C . ASP A 1 106 ? -1.532 -2.962 -17.487 1.00 97.06 106 ASP A C 1
ATOM 847 O O . ASP A 1 106 ? -2.098 -2.817 -18.574 1.00 97.06 106 ASP A O 1
ATOM 851 N N . ASN A 1 107 ? -0.285 -2.538 -17.273 1.00 94.88 107 ASN A N 1
ATOM 852 C CA . ASN A 1 107 ? 0.522 -1.896 -18.319 1.00 94.88 107 ASN A CA 1
ATOM 853 C C . ASN A 1 107 ? 1.449 -2.879 -19.063 1.00 94.88 107 ASN A C 1
ATOM 855 O O . ASN A 1 107 ? 2.161 -2.477 -19.980 1.00 94.88 107 ASN A O 1
ATOM 859 N N . GLY A 1 108 ? 1.435 -4.157 -18.671 1.00 94.25 108 GLY A N 1
ATOM 860 C CA . GLY A 1 108 ? 2.269 -5.220 -19.235 1.00 94.25 108 GLY A CA 1
ATOM 861 C C . GLY A 1 108 ? 3.649 -5.371 -18.588 1.00 94.25 10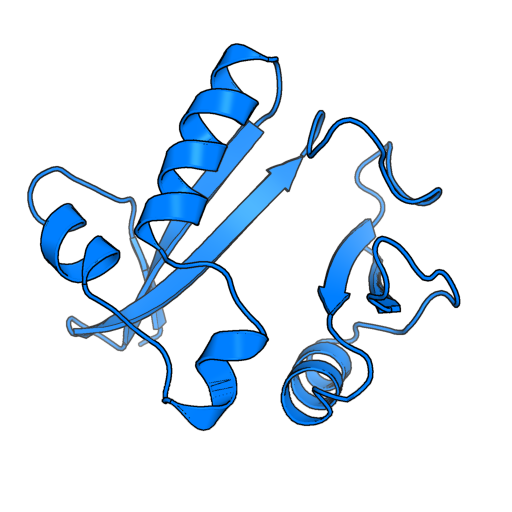8 GLY A C 1
ATOM 862 O O . GLY A 1 108 ? 4.336 -6.346 -18.884 1.00 94.25 108 GLY A O 1
ATOM 863 N N . GLU A 1 109 ? 4.053 -4.467 -17.692 1.00 93.88 109 GLU A N 1
ATOM 864 C CA . GLU A 1 109 ? 5.298 -4.600 -16.938 1.00 93.88 109 GLU A CA 1
ATOM 865 C C . GLU A 1 109 ? 5.143 -5.576 -15.768 1.00 93.88 109 GLU A C 1
ATOM 867 O O . GLU A 1 109 ? 4.102 -5.658 -15.105 1.00 93.88 109 GLU A O 1
ATOM 872 N N . VAL A 1 110 ? 6.228 -6.300 -15.497 1.00 92.81 110 VAL A N 1
ATOM 873 C CA . VAL A 1 110 ? 6.385 -7.146 -14.316 1.00 92.81 110 VAL A CA 1
ATOM 874 C C . VAL A 1 110 ? 7.650 -6.707 -13.592 1.00 92.81 110 VAL A C 1
ATOM 876 O O . VAL A 1 110 ? 8.725 -6.671 -14.187 1.00 92.81 110 VAL A O 1
ATOM 879 N N . PHE A 1 111 ? 7.525 -6.395 -12.308 1.00 88.31 111 PHE A N 1
ATOM 880 C CA . PHE A 1 111 ? 8.610 -5.939 -11.446 1.00 88.31 111 PHE A CA 1
ATOM 881 C C . PHE A 1 111 ? 8.603 -6.768 -10.161 1.00 88.31 111 PHE A C 1
ATOM 883 O O . PHE A 1 111 ? 7.548 -6.950 -9.568 1.00 88.31 111 PHE A O 1
ATOM 890 N N . ASN A 1 112 ? 9.742 -7.325 -9.736 1.00 86.62 112 ASN A N 1
ATOM 891 C CA . ASN A 1 112 ? 9.828 -8.196 -8.546 1.00 86.62 112 ASN A CA 1
ATOM 892 C C . ASN A 1 112 ? 8.791 -9.347 -8.502 1.00 86.62 112 ASN A C 1
ATOM 894 O O . ASN A 1 112 ? 8.249 -9.694 -7.447 1.00 86.62 112 ASN A O 1
ATOM 898 N N . ASN A 1 113 ? 8.527 -9.970 -9.658 1.00 90.56 113 ASN A N 1
ATOM 899 C CA . ASN A 1 113 ? 7.481 -10.987 -9.851 1.00 90.56 113 ASN A CA 1
ATOM 900 C C . ASN A 1 113 ? 6.061 -10.488 -9.517 1.00 90.56 113 ASN A C 1
ATOM 902 O O . ASN A 1 113 ? 5.206 -11.270 -9.098 1.00 90.56 113 ASN A O 1
ATOM 906 N N . GLU A 1 114 ? 5.813 -9.191 -9.677 1.00 93.38 114 GLU A N 1
ATOM 907 C CA . GLU A 1 114 ? 4.516 -8.548 -9.489 1.00 93.38 114 GLU A CA 1
ATOM 908 C C . GLU A 1 114 ? 4.116 -7.808 -10.760 1.00 93.38 114 GLU A C 1
ATOM 910 O O . GLU A 1 114 ? 4.929 -7.140 -11.396 1.00 93.38 114 GLU A O 1
ATOM 915 N N . SER A 1 115 ? 2.854 -7.948 -11.146 1.00 95.88 115 SER A N 1
ATOM 916 C CA . SER A 1 115 ? 2.283 -7.206 -12.262 1.00 95.88 115 SER A CA 1
ATOM 917 C C . SER A 1 115 ? 2.072 -5.754 -11.855 1.00 95.88 115 SER A C 1
ATOM 919 O O . SER A 1 115 ? 1.598 -5.479 -10.751 1.00 95.88 115 SER A O 1
ATOM 921 N N . ILE A 1 116 ? 2.396 -4.825 -12.753 1.00 95.62 116 ILE A N 1
ATOM 922 C CA . ILE A 1 116 ? 2.159 -3.398 -12.541 1.00 95.62 116 ILE A CA 1
ATOM 923 C C . ILE A 1 116 ? 0.814 -3.005 -13.150 1.00 95.62 116 ILE A C 1
ATOM 925 O O . ILE A 1 116 ? 0.578 -3.160 -14.352 1.00 95.62 116 ILE A O 1
ATOM 929 N N . THR A 1 117 ? -0.073 -2.463 -12.315 1.00 97.06 117 THR A N 1
ATOM 930 C CA . THR A 1 117 ? -1.335 -1.868 -12.761 1.00 97.06 117 THR A CA 1
ATOM 931 C C . THR A 1 117 ? -1.324 -0.366 -12.524 1.00 97.06 117 THR A C 1
ATOM 933 O O . THR A 1 117 ? -0.793 0.112 -11.518 1.00 97.06 117 THR A O 1
ATOM 936 N N . VAL A 1 118 ? -1.872 0.392 -13.474 1.00 96.62 118 VAL A N 1
ATOM 937 C CA . VAL A 1 118 ? -1.756 1.853 -13.523 1.00 96.62 118 VAL A CA 1
ATOM 938 C C . VAL A 1 118 ? -3.110 2.527 -13.675 1.00 96.62 118 VAL A C 1
ATOM 940 O O . VAL A 1 118 ? -3.992 2.035 -14.377 1.00 96.62 118 VAL A O 1
ATOM 943 N N . LEU A 1 119 ? -3.247 3.697 -13.063 1.00 96.56 119 LEU A N 1
ATOM 944 C CA . LEU A 1 119 ? -4.341 4.638 -13.251 1.00 96.56 119 LEU A CA 1
ATOM 945 C C . LEU A 1 119 ? -3.752 5.968 -13.717 1.00 96.56 119 LEU A C 1
ATOM 947 O O . LEU A 1 119 ? -2.866 6.516 -13.065 1.00 96.56 119 LEU A O 1
ATOM 951 N N . ARG A 1 120 ? -4.243 6.497 -14.836 1.00 94.00 120 ARG A N 1
ATOM 952 C CA . ARG A 1 120 ? -3.839 7.820 -15.326 1.00 94.00 120 ARG A CA 1
ATOM 953 C C . ARG A 1 120 ? -4.493 8.916 -14.476 1.00 94.00 120 ARG A C 1
ATOM 955 O O . ARG A 1 120 ? -5.698 8.843 -14.243 1.00 94.00 120 ARG A O 1
ATOM 962 N N . LEU A 1 121 ? -3.692 9.886 -14.029 1.00 90.94 121 LEU A N 1
ATOM 963 C CA . LEU A 1 121 ? -4.108 11.029 -13.203 1.00 90.94 121 LEU A CA 1
ATOM 964 C C . LEU A 1 121 ? -4.567 12.228 -14.043 1.00 90.94 121 LEU A C 1
ATOM 966 O O . LEU A 1 121 ? -4.068 12.382 -15.186 1.00 90.94 121 LEU A O 1
#

pLDDT: mean 93.33, std 5.5, range [65.94, 98.31]